Protein AF-A0A839J829-F1 (afdb_monomer_lite)

Structure (mmCIF, N/CA/C/O backbone):
data_AF-A0A839J829-F1
#
_entry.id   AF-A0A839J829-F1
#
loop_
_atom_site.group_PDB
_atom_site.id
_atom_site.type_symbol
_atom_site.label_atom_id
_atom_site.label_alt_id
_atom_site.label_comp_id
_atom_site.label_asym_id
_atom_site.label_entity_id
_atom_site.label_seq_id
_atom_site.pdbx_PDB_ins_code
_atom_site.Cartn_x
_atom_site.Cartn_y
_atom_site.Cartn_z
_atom_site.occupancy
_atom_site.B_iso_or_equiv
_atom_site.auth_seq_id
_atom_site.auth_comp_id
_atom_site.auth_asym_id
_atom_site.auth_atom_id
_atom_site.pdbx_PDB_model_num
ATOM 1 N N . ARG A 1 1 ? 14.715 -7.214 -13.352 1.00 84.44 1 ARG A N 1
ATOM 2 C CA . ARG A 1 1 ? 13.984 -7.874 -12.235 1.00 84.44 1 ARG A CA 1
ATOM 3 C C . ARG A 1 1 ? 12.851 -6.936 -11.829 1.00 84.44 1 ARG A C 1
ATOM 5 O O . ARG A 1 1 ? 13.068 -5.736 -11.920 1.00 84.44 1 ARG A O 1
ATOM 12 N N . TYR A 1 2 ? 11.686 -7.447 -11.433 1.00 96.44 2 TYR A N 1
ATOM 13 C CA . TYR A 1 2 ? 10.532 -6.624 -11.040 1.00 96.44 2 TYR A CA 1
ATOM 14 C C . TYR A 1 2 ? 10.266 -6.736 -9.537 1.00 96.44 2 TYR A C 1
ATOM 16 O O . TYR A 1 2 ? 10.638 -7.738 -8.926 1.00 96.44 2 TYR A O 1
ATOM 24 N N . SER A 1 3 ? 9.621 -5.715 -8.983 1.00 97.81 3 SER A N 1
ATOM 25 C CA . SER A 1 3 ? 9.106 -5.647 -7.616 1.00 97.81 3 SER A CA 1
ATOM 26 C C . SER A 1 3 ? 7.651 -5.179 -7.641 1.00 97.81 3 SER A C 1
ATOM 28 O O . SER A 1 3 ? 7.221 -4.489 -8.569 1.00 97.81 3 SER A O 1
ATOM 30 N N . VAL A 1 4 ? 6.884 -5.552 -6.619 1.00 97.94 4 VAL A N 1
ATOM 31 C CA . VAL A 1 4 ? 5.487 -5.133 -6.459 1.00 97.94 4 VAL A CA 1
ATOM 32 C C . VAL A 1 4 ? 5.420 -4.111 -5.338 1.00 97.94 4 VAL A C 1
ATOM 34 O O . VAL A 1 4 ? 5.773 -4.407 -4.196 1.00 97.94 4 VAL A O 1
ATOM 37 N N . ARG A 1 5 ? 4.952 -2.906 -5.666 1.00 98.31 5 ARG A N 1
ATOM 38 C CA . ARG A 1 5 ? 4.729 -1.824 -4.708 1.00 98.31 5 ARG A CA 1
ATOM 39 C C . ARG A 1 5 ? 3.231 -1.645 -4.506 1.00 98.31 5 ARG A C 1
ATOM 41 O O . ARG A 1 5 ? 2.478 -1.582 -5.475 1.00 98.31 5 ARG A O 1
ATOM 48 N N . TYR A 1 6 ? 2.793 -1.573 -3.258 1.00 98.75 6 TYR A N 1
ATOM 49 C CA . TYR A 1 6 ? 1.374 -1.528 -2.923 1.00 98.75 6 TYR A CA 1
ATOM 50 C C . TYR A 1 6 ? 1.102 -0.709 -1.665 1.00 98.75 6 TYR A C 1
ATOM 52 O O . TYR A 1 6 ? 1.986 -0.504 -0.831 1.00 98.75 6 TYR A O 1
ATOM 60 N N . ARG A 1 7 ? -0.125 -0.205 -1.542 1.00 98.81 7 ARG A N 1
ATOM 61 C CA . ARG A 1 7 ? -0.635 0.440 -0.327 1.00 98.81 7 ARG A CA 1
ATOM 62 C C . ARG A 1 7 ? -2.107 0.116 -0.118 1.00 98.81 7 ARG A C 1
ATOM 64 O O . ARG A 1 7 ? -2.830 -0.173 -1.069 1.00 98.81 7 ARG A O 1
ATOM 71 N N . ALA A 1 8 ? -2.544 0.204 1.131 1.00 98.75 8 ALA A N 1
ATOM 72 C CA . ALA A 1 8 ? -3.928 -0.011 1.529 1.00 98.75 8 ALA A CA 1
ATOM 73 C C . ALA A 1 8 ? -4.554 1.297 2.027 1.00 98.75 8 ALA A C 1
ATOM 75 O O . ALA A 1 8 ? -3.894 2.092 2.705 1.00 98.75 8 ALA A O 1
ATOM 76 N N . TYR A 1 9 ? -5.830 1.504 1.718 1.00 98.81 9 TYR A N 1
ATOM 77 C CA . TYR A 1 9 ? -6.672 2.489 2.384 1.00 98.81 9 TYR A CA 1
ATOM 78 C C . TYR A 1 9 ? -7.319 1.826 3.599 1.00 98.81 9 TYR A C 1
ATOM 80 O O . TYR A 1 9 ? -8.076 0.863 3.454 1.00 98.81 9 TYR A O 1
ATOM 88 N N . VAL A 1 10 ? -7.010 2.323 4.795 1.00 98.75 10 VAL A N 1
ATOM 89 C CA . VAL A 1 10 ? -7.547 1.796 6.056 1.00 98.75 10 VAL A CA 1
ATOM 90 C C . VAL A 1 10 ? -8.666 2.705 6.544 1.00 98.75 10 VAL A C 1
ATOM 92 O O . VAL A 1 10 ? -8.461 3.915 6.689 1.00 98.75 10 VAL A O 1
ATOM 95 N N . ARG A 1 11 ? -9.830 2.124 6.852 1.00 98.56 11 ARG A N 1
ATOM 96 C CA . ARG A 1 11 ? -11.000 2.856 7.352 1.00 98.56 11 AR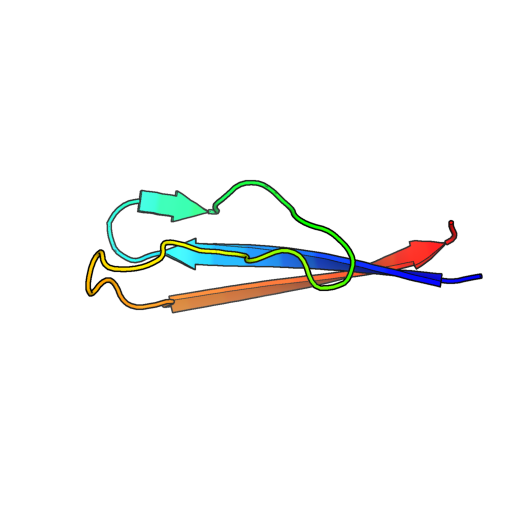G A CA 1
ATOM 97 C C . ARG A 1 11 ? -10.626 3.753 8.537 1.00 98.56 11 ARG A C 1
ATOM 99 O O . ARG A 1 11 ? -10.134 3.273 9.560 1.00 98.56 11 ARG A O 1
ATOM 106 N N . GLY A 1 12 ? -10.880 5.055 8.402 1.00 98.06 12 GLY A N 1
ATOM 107 C CA . GLY A 1 12 ? -10.611 6.062 9.438 1.00 98.06 12 GLY A CA 1
ATOM 108 C C . GLY A 1 12 ? -9.148 6.508 9.582 1.00 98.06 12 GLY A C 1
ATOM 109 O O . GLY A 1 12 ? -8.866 7.325 10.451 1.00 98.06 12 GLY A O 1
ATOM 110 N N . ILE A 1 13 ? -8.226 6.002 8.755 1.00 98.12 13 ILE A N 1
ATOM 111 C CA . ILE A 1 13 ? -6.828 6.477 8.677 1.00 9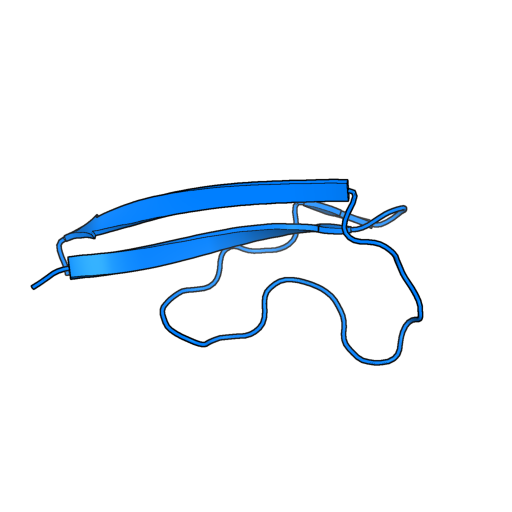8.12 13 ILE A CA 1
ATOM 112 C C . ILE A 1 13 ? -6.516 7.016 7.276 1.00 98.12 13 ILE A C 1
ATOM 114 O O . ILE A 1 13 ? -5.773 7.979 7.121 1.00 98.12 13 ILE A O 1
ATOM 118 N N . GLY A 1 14 ? -7.101 6.404 6.248 1.00 98.62 14 GLY A N 1
ATOM 119 C CA . GLY A 1 14 ? -6.848 6.731 4.856 1.00 98.62 14 GLY A CA 1
ATOM 120 C C . GLY A 1 14 ? -5.715 5.910 4.249 1.00 98.62 14 GLY A C 1
ATOM 121 O O . GLY A 1 14 ? -5.388 4.812 4.714 1.00 98.62 14 GLY A O 1
ATOM 122 N N . TRP A 1 15 ? -5.123 6.439 3.179 1.00 98.69 15 TRP A N 1
ATOM 123 C CA . TRP A 1 15 ? -4.016 5.795 2.479 1.00 98.69 15 TRP A CA 1
ATOM 124 C C . TRP A 1 15 ? -2.786 5.674 3.373 1.00 98.69 15 TRP A C 1
ATOM 126 O O . TRP A 1 15 ? -2.244 6.673 3.842 1.00 98.69 15 TRP A O 1
ATOM 136 N N . GLN A 1 16 ? -2.325 4.441 3.567 1.00 98.38 16 GLN A N 1
ATOM 137 C CA . GLN A 1 16 ? -1.068 4.174 4.255 1.00 98.38 16 GLN A CA 1
ATOM 138 C C . GLN A 1 16 ? 0.130 4.413 3.327 1.00 98.38 16 GLN A C 1
ATOM 140 O O . GLN A 1 16 ? -0.012 4.544 2.105 1.00 98.38 16 GLN A O 1
ATOM 145 N N . ALA A 1 17 ? 1.326 4.460 3.916 1.00 98.31 17 ALA A N 1
ATOM 146 C CA . ALA A 1 17 ? 2.564 4.512 3.155 1.00 98.31 17 ALA A CA 1
ATOM 147 C C . ALA A 1 17 ? 2.671 3.313 2.200 1.00 98.31 17 ALA A C 1
ATOM 149 O O . ALA A 1 17 ? 2.200 2.211 2.486 1.00 98.31 17 ALA A O 1
ATOM 150 N N . TRP A 1 18 ? 3.308 3.542 1.055 1.00 98.44 18 TRP A N 1
ATOM 151 C CA . TRP A 1 18 ? 3.627 2.469 0.127 1.00 98.44 18 TRP A CA 1
ATOM 152 C C . TRP A 1 18 ? 4.649 1.516 0.730 1.00 98.44 18 TRP A C 1
ATOM 154 O O . TRP A 1 18 ? 5.670 1.951 1.261 1.00 98.44 18 TRP A O 1
ATOM 164 N N . VAL A 1 19 ? 4.409 0.230 0.540 1.00 98.50 19 VAL A N 1
ATOM 165 C CA . VAL A 1 19 ? 5.330 -0.849 0.881 1.00 98.50 19 VAL A CA 1
ATOM 166 C C . VAL A 1 19 ? 5.677 -1.644 -0.373 1.00 98.50 19 VAL A C 1
ATOM 168 O O . VAL A 1 19 ? 5.029 -1.505 -1.414 1.00 98.50 19 VAL A O 1
ATOM 171 N N . THR A 1 20 ? 6.722 -2.457 -0.280 1.00 98.38 20 THR A N 1
ATOM 172 C CA . THR A 1 20 ? 7.252 -3.242 -1.397 1.00 98.38 20 THR A CA 1
ATOM 173 C C . THR A 1 20 ? 7.467 -4.676 -0.940 1.00 98.38 20 THR A C 1
ATOM 175 O O . THR A 1 20 ? 7.855 -4.886 0.204 1.00 98.38 20 THR A O 1
ATOM 178 N N . ASP A 1 21 ? 7.231 -5.638 -1.833 1.00 97.56 21 ASP A N 1
ATOM 179 C CA . ASP A 1 21 ? 7.656 -7.042 -1.719 1.00 97.56 21 ASP A CA 1
ATOM 180 C C . ASP A 1 21 ? 7.485 -7.665 -0.312 1.0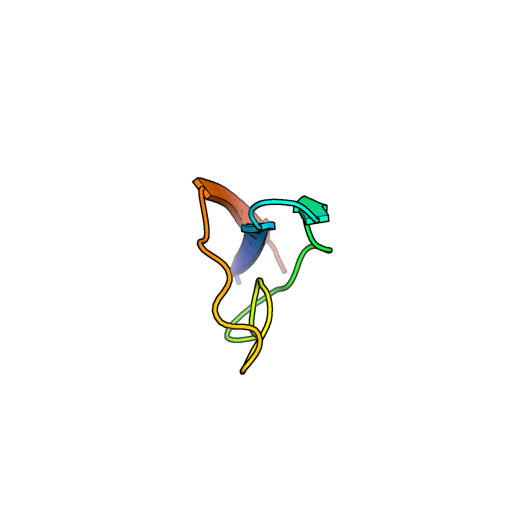0 97.56 21 ASP A C 1
ATOM 182 O O . ASP A 1 21 ? 8.403 -7.689 0.503 1.00 97.56 21 ASP A O 1
ATOM 186 N N . GLY A 1 22 ? 6.306 -8.227 -0.026 1.00 96.75 22 GLY A N 1
ATOM 187 C CA . GLY A 1 22 ? 6.055 -8.995 1.207 1.00 96.75 22 GLY A CA 1
ATOM 188 C C . GLY A 1 22 ? 5.923 -8.181 2.503 1.00 96.75 22 GLY A C 1
ATOM 189 O O . GLY A 1 22 ? 5.504 -8.736 3.515 1.00 96.75 22 GLY A O 1
ATOM 190 N N . ALA A 1 23 ? 6.225 -6.880 2.490 1.00 98.25 23 ALA A N 1
ATOM 191 C CA . ALA A 1 23 ? 6.005 -5.998 3.636 1.00 98.25 23 ALA A CA 1
ATOM 192 C C . ALA A 1 23 ? 4.513 -5.681 3.869 1.00 98.25 23 ALA A C 1
ATOM 194 O O . ALA A 1 23 ? 3.756 -5.462 2.934 1.00 98.25 23 ALA A O 1
ATOM 195 N N . THR A 1 24 ? 4.075 -5.591 5.124 1.00 97.75 24 THR A N 1
ATOM 196 C CA . THR A 1 24 ? 2.656 -5.383 5.460 1.00 97.75 24 THR A CA 1
ATOM 197 C C . THR A 1 24 ? 2.138 -3.996 5.056 1.00 97.75 24 THR A C 1
ATOM 199 O O . THR A 1 24 ? 2.627 -2.984 5.551 1.00 97.75 24 THR A O 1
ATOM 202 N N . ALA A 1 25 ? 1.079 -3.946 4.238 1.00 98.19 25 ALA A N 1
ATOM 203 C CA . ALA A 1 25 ? 0.291 -2.737 3.983 1.00 98.19 25 ALA A CA 1
ATOM 204 C C . ALA A 1 25 ? -0.969 -2.718 4.863 1.00 98.19 25 ALA A C 1
ATOM 206 O O . ALA A 1 25 ? -1.816 -3.602 4.748 1.00 98.19 25 ALA A O 1
ATOM 207 N N . GLY A 1 26 ? -1.118 -1.700 5.712 1.00 97.62 26 GLY A N 1
ATOM 208 C CA . GLY A 1 26 ? -2.257 -1.559 6.624 1.00 97.62 26 GLY A CA 1
ATOM 209 C C . GLY A 1 26 ? -1.827 -1.508 8.087 1.00 97.62 26 GLY A C 1
ATOM 210 O O . GLY A 1 26 ? -0.728 -1.061 8.406 1.00 97.62 26 GLY A O 1
ATOM 211 N N . THR A 1 27 ? -2.702 -1.964 8.983 1.00 97.50 27 THR A N 1
ATOM 212 C CA . THR A 1 27 ? -2.466 -1.956 10.433 1.00 97.50 27 THR A CA 1
ATOM 213 C C . THR A 1 27 ? -2.699 -3.337 11.029 1.00 97.50 27 THR A C 1
ATOM 215 O O . THR A 1 27 ? -3.746 -3.936 10.788 1.00 97.50 27 THR A O 1
ATOM 218 N N . THR A 1 28 ? -1.784 -3.812 11.868 1.00 97.44 28 THR A N 1
ATOM 219 C CA . THR A 1 28 ? -1.934 -5.086 12.587 1.00 97.44 28 THR A CA 1
ATOM 220 C C . THR A 1 28 ? -2.580 -4.857 13.953 1.00 97.44 28 THR A C 1
ATOM 222 O O . THR A 1 28 ? -2.222 -3.919 14.660 1.00 97.44 28 THR A O 1
ATOM 225 N N . GLY A 1 29 ? -3.539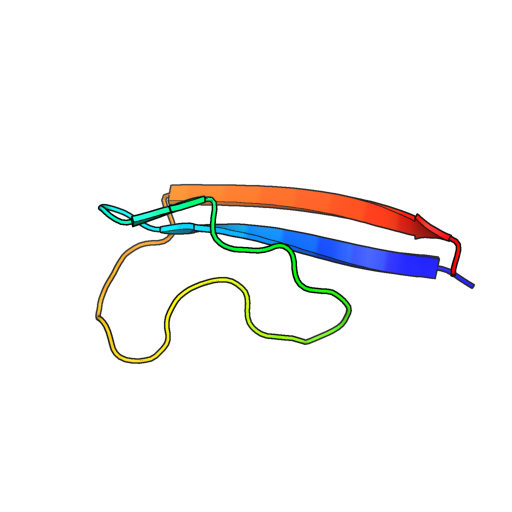 -5.706 14.336 1.00 97.75 29 GLY A N 1
ATOM 226 C CA . GLY A 1 29 ? -4.134 -5.716 15.683 1.00 97.75 29 GLY A CA 1
ATOM 227 C C . GLY A 1 29 ? -5.140 -4.599 15.989 1.00 97.75 29 GLY A C 1
ATOM 228 O O . GLY A 1 29 ? -5.691 -4.569 17.081 1.00 97.75 29 GLY A O 1
ATOM 229 N N . GLN A 1 30 ? -5.420 -3.697 15.045 1.00 97.56 30 GLN A N 1
ATOM 230 C CA . GLN A 1 30 ? -6.305 -2.545 15.281 1.00 97.56 30 GLN A CA 1
ATOM 231 C C . GLN A 1 30 ? -7.782 -2.794 14.933 1.00 97.56 30 GLN A C 1
ATOM 233 O O . GLN A 1 30 ? -8.604 -1.903 15.123 1.00 97.56 30 GLN A O 1
ATOM 238 N N . GLY A 1 31 ? -8.132 -3.966 14.386 1.00 97.31 31 GLY A N 1
ATOM 239 C CA . GLY A 1 31 ? -9.519 -4.306 14.028 1.00 97.31 31 GLY A CA 1
ATOM 240 C C . GLY A 1 31 ? -10.146 -3.400 12.958 1.00 97.31 31 GLY A C 1
ATO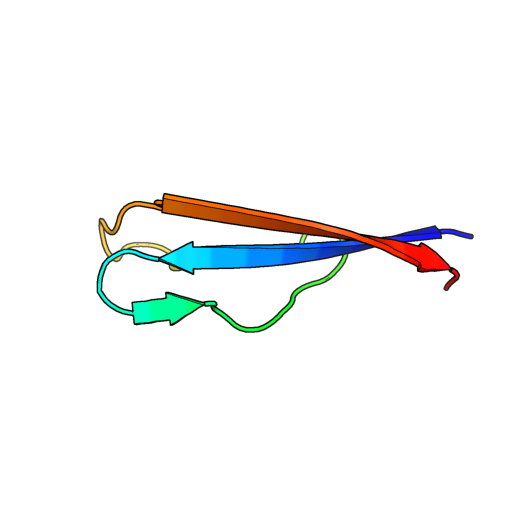M 241 O O . GLY A 1 31 ? -11.368 -3.312 12.864 1.00 97.31 31 GLY A O 1
ATOM 242 N N . ARG A 1 32 ? -9.327 -2.693 12.169 1.00 97.62 32 ARG A N 1
ATOM 243 C CA . ARG A 1 32 ? -9.782 -1.777 11.114 1.00 97.62 32 ARG A CA 1
ATOM 244 C C . ARG A 1 32 ? -9.880 -2.491 9.768 1.00 97.62 32 ARG A C 1
ATOM 246 O O . ARG A 1 32 ? -9.051 -3.340 9.451 1.00 97.62 32 ARG A O 1
ATOM 253 N N . GLN A 1 33 ? -10.887 -2.123 8.977 1.00 98.50 33 GLN A N 1
ATOM 254 C CA . GLN A 1 33 ? -11.114 -2.664 7.635 1.00 98.50 33 GLN A CA 1
ATOM 255 C C . GLN A 1 33 ? -10.206 -1.991 6.598 1.00 98.50 33 GLN A C 1
ATOM 257 O O . GLN A 1 33 ? -9.942 -0.788 6.680 1.00 98.50 33 GLN A O 1
ATOM 262 N N . ILE A 1 34 ? -9.767 -2.770 5.609 1.00 98.38 34 ILE A N 1
ATOM 263 C CA . ILE A 1 34 ? -9.171 -2.258 4.372 1.00 98.38 34 ILE A CA 1
ATOM 264 C C . ILE A 1 34 ? -10.313 -2.011 3.386 1.00 98.38 34 ILE A C 1
ATOM 266 O O . ILE A 1 34 ? -11.077 -2.929 3.100 1.00 98.38 34 ILE A O 1
ATOM 270 N N . GLU A 1 35 ? -10.427 -0.786 2.880 1.00 98.75 35 GLU A N 1
ATOM 271 C CA . GLU A 1 35 ? -11.517 -0.382 1.973 1.00 98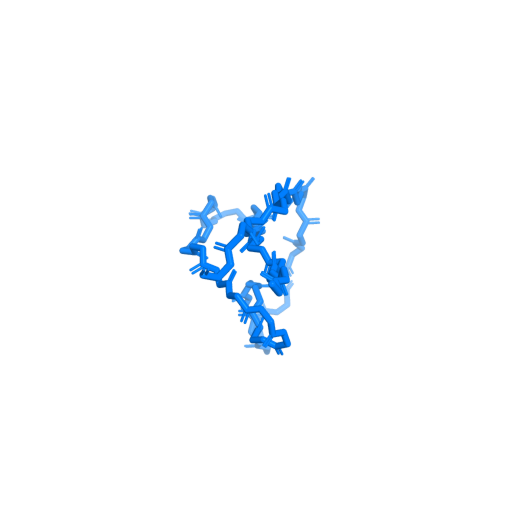.75 35 GLU A CA 1
ATOM 272 C C . GLU A 1 35 ? -11.054 -0.266 0.513 1.00 98.75 35 GLU A C 1
ATOM 274 O O . GLU A 1 35 ? -11.868 -0.369 -0.400 1.00 98.75 35 GLU A O 1
ATOM 279 N N . ALA A 1 36 ? -9.750 -0.090 0.276 1.00 98.69 36 ALA A N 1
ATOM 280 C CA . ALA A 1 36 ? -9.163 -0.080 -1.062 1.00 98.69 36 ALA A CA 1
ATOM 281 C C . ALA A 1 36 ? -7.696 -0.527 -1.037 1.00 98.69 36 ALA A C 1
ATOM 283 O O . ALA A 1 36 ? -7.008 -0.395 -0.021 1.00 98.69 36 ALA A O 1
ATOM 284 N N . ILE A 1 37 ? -7.208 -1.022 -2.174 1.00 98.50 37 ILE A N 1
ATOM 285 C CA . ILE A 1 37 ? -5.804 -1.386 -2.389 1.00 98.50 37 ILE A CA 1
ATOM 286 C C . ILE A 1 37 ? -5.350 -0.767 -3.711 1.00 98.50 37 ILE A C 1
ATOM 288 O O . ILE A 1 37 ? -6.056 -0.853 -4.713 1.00 98.50 37 ILE A O 1
ATOM 292 N N . GLU A 1 38 ? -4.166 -0.162 -3.709 1.00 98.75 38 GLU A N 1
ATOM 293 C CA . GLU A 1 38 ? -3.505 0.349 -4.909 1.00 98.75 38 GLU A CA 1
ATOM 294 C C . GLU A 1 38 ? -2.192 -0.409 -5.123 1.00 98.75 38 GLU A C 1
ATOM 296 O O . GLU A 1 38 ? -1.418 -0.584 -4.178 1.00 98.75 38 GLU A O 1
ATOM 301 N N . ILE A 1 39 ? -1.956 -0.883 -6.350 1.00 98.56 39 ILE A N 1
ATOM 302 C CA . ILE A 1 39 ? -0.837 -1.769 -6.696 1.00 98.56 39 ILE A CA 1
ATOM 303 C C . ILE A 1 39 ? -0.172 -1.274 -7.978 1.00 98.56 39 ILE A C 1
ATOM 305 O O . ILE A 1 39 ? -0.849 -0.935 -8.946 1.00 98.56 39 ILE A O 1
ATOM 309 N N . THR A 1 40 ? 1.159 -1.286 -8.001 1.00 98.31 40 THR A N 1
ATOM 310 C CA . THR A 1 40 ? 1.958 -1.048 -9.204 1.00 98.31 40 THR A CA 1
ATOM 311 C C . THR A 1 40 ? 3.140 -2.013 -9.285 1.00 98.31 40 THR A C 1
ATOM 313 O O . THR A 1 40 ? 3.724 -2.406 -8.270 1.00 98.31 40 THR A O 1
ATOM 316 N N . VAL A 1 41 ? 3.492 -2.406 -10.508 1.00 98.12 41 VAL A N 1
ATOM 317 C CA . VAL A 1 41 ? 4.685 -3.205 -10.795 1.00 98.12 41 VAL A CA 1
ATOM 318 C C . VAL A 1 41 ? 5.798 -2.250 -11.194 1.00 98.12 41 VAL A C 1
ATOM 320 O O . VAL A 1 41 ? 5.641 -1.460 -12.123 1.00 98.12 41 VAL A O 1
ATOM 323 N N . VAL A 1 42 ? 6.931 -2.331 -10.503 1.00 96.50 42 VAL A N 1
ATOM 324 C CA . VAL A 1 42 ? 8.100 -1.491 -10.770 1.00 96.50 42 VAL A CA 1
ATOM 325 C C . VAL A 1 42 ? 9.289 -2.350 -11.171 1.00 96.50 42 VAL A C 1
ATOM 327 O O . VAL A 1 42 ? 9.479 -3.462 -10.674 1.00 96.50 42 VAL A O 1
ATOM 330 N N . THR A 1 43 ? 10.105 -1.842 -12.086 1.00 95.88 43 THR A N 1
ATOM 331 C CA . THR A 1 43 ? 11.437 -2.406 -12.324 1.00 95.88 43 THR A CA 1
ATOM 332 C C . THR A 1 43 ? 12.310 -2.113 -11.103 1.00 95.88 43 THR A C 1
ATOM 334 O O . THR A 1 43 ? 12.202 -1.031 -10.526 1.00 95.88 43 THR A O 1
ATOM 337 N N . ARG A 1 44 ? 13.133 -3.084 -10.692 1.00 79.75 44 ARG A N 1
ATOM 338 C CA . ARG A 1 44 ? 14.162 -2.869 -9.663 1.00 79.75 44 ARG A CA 1
ATOM 339 C C . ARG A 1 44 ? 15.279 -1.964 -10.146 1.00 79.75 44 ARG A C 1
ATOM 341 O O . ARG A 1 44 ? 15.671 -2.130 -11.323 1.00 79.75 44 ARG A O 1
#

Foldseek 3Di:
DKKKKKAFQWPPPGTDDIDIDPDDHDDPPPPIDTPDMDMDMDDD

Sequence (44 aa):
RYSVRYRAYVRGIGWQAWVTDGATAGTTGQGRQIEAIEITVVTR

Secondary structure (DSSP, 8-state):
-EEEEEEEEETTTEEPPPEETTPPPS-SSS-PPEEEEEEEEEE-

Radius of gyration: 11.19 Å; chains: 1; bounding box: 26×16×28 Å

pLDDT: mean 97.34, std 3.43, range [79.75, 98.81]